Protein AF-S7WIR7-F1 (afdb_monomer_lite)

Secondary structure (DSSP, 8-state):
--HHHHHHHHHH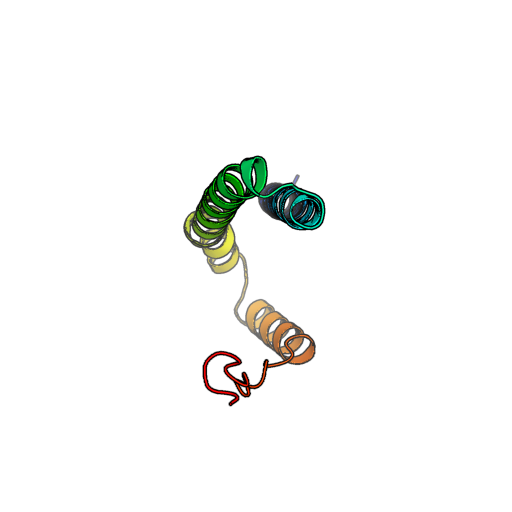HHHHHHHHHHHHHTT--HHHHHHHHHHHHHHHHHHHHHIIIIIHHHHHHH--HHHHHHHHHHHHHH--PPPS----TTT--

Structure (mmCIF, N/CA/C/O backbone):
data_AF-S7WIR7-F1
#
_entry.id   AF-S7WIR7-F1
#
loop_
_atom_site.group_PDB
_atom_site.id
_atom_site.type_symbol
_atom_site.label_atom_id
_atom_site.label_alt_id
_atom_site.label_comp_id
_atom_site.label_asym_id
_atom_site.label_entity_id
_atom_site.label_seq_id
_atom_site.pdbx_PDB_ins_code
_atom_site.Cartn_x
_atom_site.Cartn_y
_atom_site.Cartn_z
_atom_site.occupancy
_atom_site.B_iso_or_equiv
_atom_site.auth_seq_id
_atom_site.auth_comp_id
_atom_site.auth_asym_id
_atom_site.auth_atom_id
_atom_site.pdbx_PDB_model_num
ATOM 1 N N . MET A 1 1 ? -11.884 19.311 7.541 1.00 46.66 1 MET A N 1
ATOM 2 C CA . MET A 1 1 ? -11.732 18.016 6.840 1.00 46.66 1 MET A CA 1
ATOM 3 C C . MET A 1 1 ? -11.341 16.987 7.887 1.00 46.66 1 MET A C 1
ATOM 5 O O . MET A 1 1 ? -10.442 17.284 8.665 1.00 46.66 1 MET A O 1
ATOM 9 N N . ALA A 1 2 ? -12.059 15.867 8.004 1.00 51.97 2 ALA A N 1
ATOM 10 C CA . ALA A 1 2 ? -11.749 14.853 9.016 1.00 51.97 2 ALA A CA 1
ATOM 11 C C . ALA A 1 2 ? -10.374 14.225 8.731 1.00 51.97 2 ALA A C 1
ATOM 13 O O . ALA A 1 2 ? -10.040 13.980 7.575 1.00 51.97 2 ALA A O 1
ATOM 14 N N . LYS A 1 3 ? -9.575 13.979 9.775 1.00 58.78 3 LYS A N 1
ATOM 15 C CA . LYS A 1 3 ? -8.194 13.464 9.690 1.00 58.78 3 LYS A CA 1
ATOM 16 C C . LYS A 1 3 ? -8.090 12.137 8.909 1.00 58.78 3 LYS A C 1
ATOM 18 O O . LYS A 1 3 ? -7.118 11.944 8.183 1.00 58.78 3 LYS A O 1
ATOM 23 N N . ASN A 1 4 ? -9.147 11.320 8.966 1.00 65.00 4 ASN A N 1
ATOM 24 C CA . ASN A 1 4 ? -9.397 10.135 8.134 1.00 65.00 4 ASN A CA 1
ATOM 25 C C . ASN A 1 4 ? -9.161 10.365 6.625 1.00 65.00 4 ASN A C 1
ATOM 27 O O . ASN A 1 4 ? -8.582 9.522 5.945 1.00 65.00 4 ASN A O 1
ATOM 31 N N . ASP A 1 5 ? -9.573 11.518 6.093 1.00 82.56 5 ASP A N 1
ATOM 32 C CA . ASP A 1 5 ? -9.525 11.799 4.652 1.00 82.56 5 ASP A CA 1
ATOM 33 C C . ASP A 1 5 ? -8.089 12.026 4.144 1.00 82.56 5 ASP A C 1
ATOM 35 O O . ASP A 1 5 ? -7.770 11.713 3.000 1.00 82.56 5 ASP A O 1
ATOM 39 N N . LEU A 1 6 ? -7.188 12.524 4.998 1.00 91.38 6 LEU A N 1
ATOM 40 C CA . LEU A 1 6 ? -5.799 12.786 4.608 1.00 91.38 6 LEU A CA 1
ATOM 41 C C . LEU A 1 6 ? -4.985 11.496 4.486 1.00 91.38 6 LEU A C 1
ATOM 43 O O . LEU A 1 6 ? -4.336 11.288 3.464 1.00 91.38 6 LEU A O 1
ATOM 47 N N . LEU A 1 7 ? -5.058 10.614 5.489 1.00 93.38 7 LEU A N 1
ATOM 48 C CA . LEU A 1 7 ? -4.337 9.334 5.470 1.00 93.38 7 LEU A CA 1
ATOM 49 C C . LEU A 1 7 ? -4.855 8.412 4.362 1.00 93.38 7 LEU A C 1
ATOM 51 O O . LEU A 1 7 ? -4.070 7.731 3.705 1.00 93.38 7 LEU A O 1
ATOM 55 N N . ARG A 1 8 ? -6.167 8.452 4.098 1.00 92.12 8 ARG A N 1
ATOM 56 C CA . ARG A 1 8 ? -6.775 7.759 2.962 1.00 92.12 8 ARG A CA 1
ATOM 57 C C . ARG A 1 8 ? -6.225 8.260 1.624 1.00 92.12 8 ARG A C 1
ATOM 59 O O . ARG A 1 8 ? -5.800 7.460 0.797 1.00 92.12 8 ARG A O 1
ATOM 66 N N . LYS A 1 9 ? -6.211 9.576 1.402 1.00 94.81 9 LYS A N 1
ATOM 67 C CA . LYS A 1 9 ? -5.671 10.154 0.159 1.00 94.81 9 LYS A CA 1
ATOM 68 C C . LYS A 1 9 ? -4.189 9.839 -0.023 1.00 94.81 9 LYS A C 1
ATOM 70 O O . LYS A 1 9 ? -3.752 9.608 -1.147 1.00 94.81 9 LYS A O 1
ATOM 75 N N . GLU A 1 10 ? -3.426 9.814 1.068 1.00 95.56 10 GLU A N 1
ATOM 76 C CA . GLU A 1 10 ? -2.010 9.454 1.042 1.00 95.56 10 GLU A CA 1
ATOM 77 C C . GLU A 1 10 ? -1.810 7.994 0.612 1.00 95.56 10 GLU A C 1
ATOM 79 O O . GLU A 1 10 ? -1.060 7.749 -0.334 1.00 95.56 10 GLU A O 1
ATOM 84 N N . VAL A 1 11 ? -2.525 7.037 1.221 1.00 95.50 11 VAL A N 1
ATOM 85 C CA . VAL A 1 11 ? -2.390 5.615 0.856 1.00 95.50 11 VAL A CA 1
ATOM 86 C C . VAL A 1 11 ? -2.876 5.336 -0.571 1.00 95.50 11 VAL A C 1
ATOM 88 O O . VAL A 1 11 ? -2.198 4.647 -1.331 1.00 95.50 11 VAL A O 1
ATOM 91 N N . GLU A 1 12 ? -3.987 5.948 -0.993 1.00 96.19 12 GLU A N 1
ATOM 92 C CA . GLU A 1 12 ? -4.492 5.836 -2.368 1.00 96.19 12 GLU A CA 1
ATOM 93 C C . GLU A 1 12 ? -3.490 6.415 -3.387 1.00 96.19 12 GLU A C 1
ATOM 95 O O . GLU A 1 12 ? -3.309 5.866 -4.479 1.00 96.19 12 GLU A O 1
ATOM 100 N N . GLY A 1 13 ? -2.796 7.500 -3.023 1.00 97.12 13 GLY A N 1
ATOM 101 C CA . GLY A 1 13 ? -1.706 8.077 -3.809 1.00 97.12 13 GLY A CA 1
ATOM 102 C C . GLY A 1 13 ? -0.505 7.138 -3.931 1.00 97.12 13 GLY A C 1
ATOM 103 O O . GLY A 1 13 ? -0.025 6.903 -5.041 1.00 97.12 13 GLY A O 1
ATOM 104 N N . GLN A 1 14 ? -0.063 6.544 -2.819 1.00 97.62 14 GLN A N 1
ATOM 105 C CA . GLN A 1 14 ? 1.022 5.556 -2.811 1.00 97.62 14 GLN A CA 1
ATOM 106 C C . GLN A 1 14 ? 0.681 4.343 -3.692 1.00 97.62 14 GLN A C 1
ATOM 108 O O . GLN A 1 14 ? 1.480 3.955 -4.546 1.00 97.62 14 GLN A O 1
ATOM 113 N N . HIS A 1 15 ? -0.537 3.798 -3.576 1.00 97.50 15 HIS A N 1
ATOM 114 C CA . HIS A 1 15 ? -1.009 2.698 -4.427 1.00 97.50 15 HIS A CA 1
ATOM 115 C C . HIS A 1 15 ? -0.991 3.062 -5.910 1.00 97.50 15 HIS A C 1
ATOM 117 O O . HIS A 1 15 ? -0.633 2.233 -6.749 1.00 97.50 15 HIS A O 1
ATOM 123 N 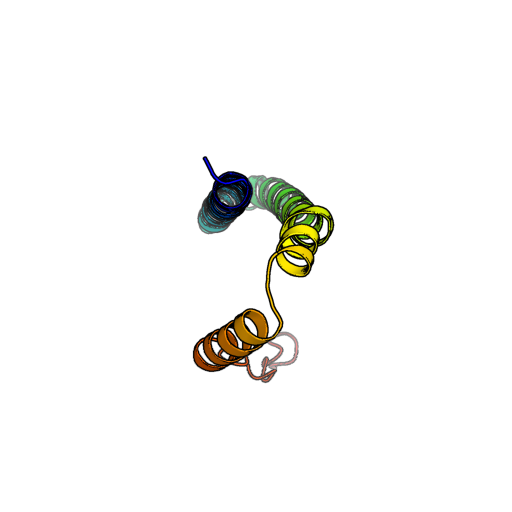N . LYS A 1 16 ? -1.385 4.291 -6.260 1.00 97.62 16 LYS A N 1
ATOM 124 C CA . LYS A 1 16 ? -1.378 4.755 -7.650 1.00 97.62 16 LYS A CA 1
ATOM 125 C C . LYS A 1 16 ? 0.036 4.779 -8.227 1.00 97.62 16 LYS A C 1
ATOM 127 O O . LYS A 1 16 ? 0.216 4.314 -9.353 1.00 97.62 16 LYS A O 1
ATOM 132 N N . GLU A 1 17 ? 1.017 5.272 -7.475 1.00 96.69 17 GLU A N 1
ATOM 133 C CA . GLU A 1 17 ? 2.408 5.310 -7.937 1.00 96.69 17 GLU A CA 1
ATOM 134 C C . GLU A 1 17 ? 3.013 3.905 -8.047 1.00 96.69 17 GLU A C 1
ATOM 136 O O . GLU A 1 17 ? 3.590 3.586 -9.087 1.00 96.69 17 GLU A O 1
ATOM 141 N N . ILE A 1 18 ? 2.777 3.022 -7.069 1.00 97.50 18 ILE A N 1
ATOM 142 C CA . ILE A 1 18 ? 3.210 1.614 -7.137 1.00 97.50 18 ILE A CA 1
ATOM 143 C C . ILE A 1 18 ? 2.623 0.929 -8.377 1.00 97.50 18 ILE A C 1
ATOM 145 O O . ILE A 1 18 ? 3.353 0.334 -9.167 1.00 97.50 18 ILE A O 1
ATOM 149 N N . ARG A 1 19 ? 1.309 1.059 -8.613 1.00 96.31 19 ARG A N 1
ATOM 150 C CA . ARG A 1 19 ? 0.645 0.468 -9.791 1.00 96.31 19 ARG A CA 1
ATOM 151 C C . ARG A 1 19 ? 1.182 1.029 -11.102 1.00 96.31 19 ARG A C 1
ATOM 153 O O . ARG A 1 19 ? 1.284 0.300 -12.084 1.00 96.31 19 ARG A O 1
ATOM 160 N N . LYS A 1 20 ? 1.476 2.329 -11.145 1.00 94.88 20 LYS A N 1
ATOM 161 C CA . LYS A 1 20 ? 2.038 2.988 -12.326 1.00 94.88 20 LYS A CA 1
ATOM 162 C C . LYS A 1 20 ? 3.438 2.468 -12.628 1.00 94.88 20 LYS A C 1
ATOM 164 O O . LYS A 1 20 ? 3.720 2.217 -13.794 1.00 94.88 20 LYS A O 1
ATOM 169 N N . LEU A 1 21 ? 4.286 2.312 -11.613 1.00 94.19 21 LEU A N 1
ATOM 170 C CA . LEU A 1 21 ? 5.627 1.766 -11.787 1.00 94.19 21 LEU A CA 1
ATOM 171 C C . LEU A 1 21 ? 5.574 0.293 -12.200 1.00 94.19 21 LEU A C 1
ATOM 173 O O . LEU A 1 21 ? 6.191 -0.072 -13.192 1.00 94.19 21 LEU A O 1
ATOM 177 N N . PHE A 1 22 ? 4.750 -0.513 -11.530 1.00 94.44 22 PHE A N 1
ATOM 178 C CA . PHE A 1 22 ? 4.564 -1.926 -11.860 1.00 94.44 22 PHE A CA 1
ATOM 179 C C . PHE A 1 22 ? 4.158 -2.133 -13.326 1.00 94.44 22 PHE A C 1
ATOM 181 O O . PHE A 1 22 ? 4.787 -2.903 -14.038 1.00 94.44 22 PHE A O 1
ATOM 188 N N . LYS A 1 23 ? 3.177 -1.368 -13.824 1.00 93.94 23 LYS A N 1
ATOM 189 C CA . LYS A 1 23 ? 2.737 -1.441 -15.230 1.00 93.94 23 LYS A CA 1
ATOM 190 C C . LYS A 1 23 ? 3.811 -1.060 -16.247 1.00 93.94 23 LYS A C 1
ATOM 192 O O . LYS A 1 23 ? 3.687 -1.418 -17.412 1.00 93.94 23 LYS A O 1
ATOM 197 N N . LYS A 1 24 ? 4.817 -0.276 -15.854 1.00 91.50 24 LYS A N 1
ATOM 198 C CA . LYS A 1 24 ? 5.921 0.066 -16.756 1.00 91.50 24 LYS A CA 1
ATOM 199 C C . LYS A 1 24 ? 6.884 -1.101 -16.927 1.00 91.50 24 LYS A C 1
ATOM 201 O O . LYS A 1 24 ? 7.510 -1.170 -17.974 1.00 91.50 24 LYS A O 1
ATOM 206 N N . LEU A 1 25 ? 6.986 -2.000 -15.945 1.00 91.38 25 LEU A N 1
ATOM 207 C CA . LEU A 1 25 ? 7.950 -3.102 -15.976 1.00 91.38 25 LEU A CA 1
ATOM 208 C C . LEU A 1 25 ? 7.769 -4.006 -17.201 1.00 91.38 25 LEU A C 1
ATOM 210 O O . LEU A 1 25 ? 8.762 -4.438 -17.774 1.00 91.38 25 LEU A O 1
ATOM 214 N N . ASP A 1 26 ? 6.527 -4.199 -17.655 1.00 87.44 26 ASP A N 1
ATOM 215 C CA . ASP A 1 26 ? 6.186 -5.068 -18.791 1.00 87.44 26 ASP A CA 1
ATOM 216 C C . ASP A 1 26 ? 6.794 -4.626 -20.135 1.00 87.44 26 ASP A C 1
ATOM 218 O O . ASP A 1 26 ? 6.850 -5.416 -21.077 1.00 87.44 26 ASP A O 1
ATOM 222 N N . VAL A 1 27 ? 7.217 -3.363 -20.259 1.00 90.44 27 VAL A N 1
ATOM 223 C CA . VAL A 1 27 ? 7.705 -2.782 -21.525 1.00 90.44 27 VAL A CA 1
ATOM 224 C C . VAL A 1 27 ? 9.164 -2.328 -21.468 1.00 90.44 27 VAL A C 1
ATOM 226 O O . VAL A 1 27 ? 9.665 -1.767 -22.444 1.00 90.44 27 VAL A O 1
ATOM 229 N N . LEU A 1 28 ? 9.842 -2.539 -20.338 1.00 88.94 28 LEU A N 1
ATOM 230 C CA . LEU A 1 28 ? 11.236 -2.139 -20.165 1.00 88.94 28 LEU A CA 1
ATOM 231 C C . LEU A 1 28 ? 12.191 -3.158 -20.774 1.00 88.94 28 LEU A C 1
ATOM 233 O O . LEU A 1 28 ? 11.949 -4.365 -20.769 1.00 88.94 28 LEU A O 1
ATOM 237 N N . LYS A 1 29 ? 13.321 -2.650 -21.262 1.00 90.06 29 LYS A N 1
ATOM 238 C CA . LYS A 1 29 ? 14.466 -3.483 -21.622 1.00 90.06 29 LYS A CA 1
ATOM 239 C C . LYS A 1 29 ? 15.226 -3.902 -20.363 1.00 90.06 29 LYS A C 1
ATOM 241 O O . LYS A 1 29 ? 15.119 -3.268 -19.315 1.00 90.06 29 LYS A O 1
ATOM 246 N N . GLU A 1 30 ? 15.995 -4.979 -20.472 1.00 85.38 30 GLU A N 1
ATOM 247 C CA . GLU A 1 30 ? 16.694 -5.608 -19.344 1.00 85.38 30 GLU A CA 1
ATOM 248 C C . GLU A 1 30 ? 17.662 -4.654 -18.616 1.00 85.38 30 GLU A C 1
ATOM 250 O O . GLU A 1 30 ? 17.759 -4.682 -17.389 1.00 85.38 30 GLU A O 1
ATOM 255 N N . ASP A 1 31 ? 18.307 -3.751 -19.357 1.00 86.31 31 ASP A N 1
ATOM 256 C CA . ASP A 1 31 ? 19.218 -2.723 -18.846 1.00 86.31 31 ASP A CA 1
ATOM 257 C C . ASP A 1 31 ? 18.523 -1.667 -17.967 1.00 86.31 31 ASP A C 1
ATOM 259 O O . ASP A 1 31 ? 19.121 -1.161 -17.017 1.00 86.31 31 ASP A O 1
ATOM 263 N N . GLU A 1 32 ? 17.248 -1.374 -18.224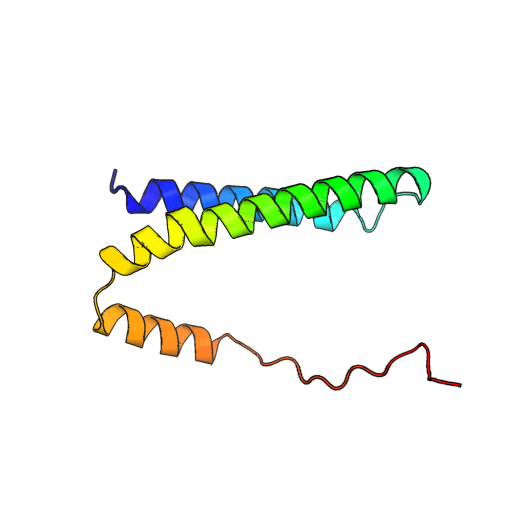 1.00 88.25 32 GLU A N 1
ATOM 264 C CA . GLU A 1 32 ? 16.439 -0.427 -17.444 1.00 88.25 32 GLU A CA 1
ATOM 265 C C . GLU A 1 32 ? 15.613 -1.127 -16.349 1.00 88.25 32 GLU A C 1
ATOM 267 O O . GLU A 1 32 ? 15.264 -0.523 -15.327 1.00 88.25 32 GLU A O 1
ATOM 272 N N . LEU A 1 33 ? 15.325 -2.418 -16.536 1.00 91.88 33 LEU A N 1
ATOM 273 C CA . LEU A 1 33 ? 14.468 -3.214 -15.663 1.00 91.88 33 LEU A CA 1
ATOM 274 C C . LEU A 1 33 ? 15.029 -3.320 -14.242 1.00 91.88 33 LEU A C 1
ATOM 276 O O . LEU A 1 33 ? 14.294 -3.111 -13.278 1.00 91.88 33 LEU A O 1
ATOM 280 N N . SER A 1 34 ? 16.329 -3.592 -14.088 1.00 91.12 34 SER A N 1
ATOM 281 C CA . SER A 1 34 ? 16.938 -3.764 -12.758 1.00 91.12 34 SER A CA 1
ATOM 282 C C . SER A 1 34 ? 16.826 -2.504 -11.892 1.00 91.12 34 SER A C 1
ATOM 284 O O . SER A 1 34 ? 16.569 -2.590 -10.687 1.00 91.12 34 SER A O 1
ATOM 286 N N . ALA A 1 35 ? 17.010 -1.324 -12.490 1.00 91.56 35 ALA A N 1
ATOM 287 C CA . ALA A 1 35 ? 16.892 -0.054 -11.781 1.00 91.56 35 ALA A CA 1
ATOM 288 C C . ALA A 1 35 ? 15.438 0.217 -11.363 1.00 91.56 35 ALA A C 1
ATOM 290 O O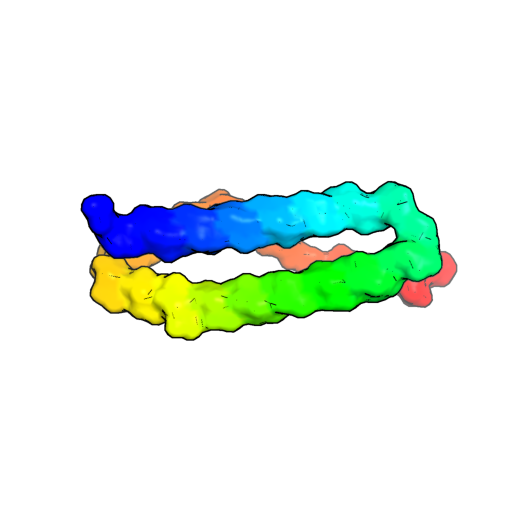 . ALA A 1 35 ? 15.182 0.601 -10.223 1.00 91.56 35 ALA A O 1
ATOM 291 N N . GLN A 1 36 ? 14.479 -0.045 -12.254 1.00 93.69 36 GLN A N 1
ATOM 292 C CA . GLN A 1 36 ? 13.054 0.161 -11.984 1.00 93.69 36 GLN A CA 1
ATOM 293 C C . GLN A 1 36 ? 12.493 -0.847 -10.968 1.00 93.69 36 GLN A C 1
ATOM 295 O O . GLN A 1 36 ? 11.658 -0.480 -10.142 1.00 93.69 36 GLN A O 1
ATOM 300 N N . LEU A 1 37 ? 12.995 -2.086 -10.949 1.00 95.19 37 LEU A N 1
ATOM 301 C CA . LEU A 1 37 ? 12.688 -3.057 -9.893 1.00 95.19 37 LEU A CA 1
ATOM 302 C C . LEU A 1 37 ? 13.200 -2.588 -8.528 1.00 95.19 37 LEU A C 1
ATOM 304 O O . LEU A 1 37 ? 12.487 -2.698 -7.534 1.00 95.19 37 LEU A O 1
ATOM 308 N N . THR A 1 38 ? 14.404 -2.015 -8.482 1.00 95.00 38 THR A N 1
ATOM 309 C CA . THR A 1 38 ? 14.967 -1.460 -7.242 1.00 95.00 38 THR A CA 1
ATOM 310 C C . THR A 1 38 ? 14.109 -0.303 -6.729 1.00 95.00 38 THR A C 1
ATOM 312 O O . THR A 1 38 ? 13.778 -0.255 -5.545 1.00 95.00 38 THR A O 1
ATOM 315 N N . GLU A 1 39 ? 13.688 0.599 -7.619 1.00 95.31 39 GLU A N 1
ATOM 316 C CA . GLU A 1 39 ? 12.770 1.692 -7.284 1.00 95.31 39 GLU A CA 1
ATOM 317 C C . GLU A 1 39 ? 11.422 1.167 -6.765 1.00 95.31 39 GLU A C 1
ATOM 319 O O . GLU A 1 39 ? 10.910 1.663 -5.759 1.00 95.31 39 GLU A O 1
ATOM 324 N N . LEU A 1 40 ? 10.878 0.116 -7.388 1.00 96.88 40 LEU A N 1
ATOM 325 C CA . LEU A 1 40 ? 9.637 -0.513 -6.941 1.00 96.88 40 LEU A CA 1
ATOM 326 C C . LEU A 1 40 ? 9.777 -1.100 -5.536 1.00 96.88 40 LEU A C 1
ATOM 328 O O . LEU A 1 40 ? 8.900 -0.868 -4.705 1.00 96.88 40 LEU A O 1
ATOM 332 N N . CYS A 1 41 ? 10.878 -1.796 -5.245 1.00 96.94 41 CYS A N 1
ATOM 333 C CA . CYS A 1 41 ? 11.150 -2.326 -3.909 1.00 96.94 41 CYS A CA 1
ATOM 334 C C . CYS A 1 41 ? 11.171 -1.212 -2.857 1.00 96.94 41 CYS A C 1
ATOM 336 O O . CYS A 1 41 ? 10.507 -1.333 -1.829 1.00 96.94 41 CYS A O 1
ATOM 338 N N . VAL A 1 42 ? 11.864 -0.103 -3.135 1.00 97.19 42 VAL A N 1
ATOM 339 C CA . VAL A 1 42 ? 11.934 1.045 -2.216 1.00 97.19 42 VAL A CA 1
ATOM 340 C C . VAL A 1 42 ? 10.548 1.649 -1.973 1.00 97.19 42 VAL A C 1
ATOM 342 O O . VAL A 1 42 ? 10.199 1.946 -0.829 1.00 97.19 42 VAL A O 1
ATOM 345 N N . LEU A 1 43 ? 9.735 1.809 -3.023 1.00 97.38 43 LEU A N 1
ATOM 346 C CA . LEU A 1 43 ? 8.377 2.345 -2.894 1.00 97.38 43 LEU A CA 1
ATOM 347 C C . LEU A 1 43 ? 7.458 1.417 -2.097 1.00 97.38 43 LEU A C 1
ATOM 349 O O . LEU A 1 43 ? 6.719 1.893 -1.235 1.00 97.38 43 LEU A O 1
ATOM 353 N N . VAL A 1 44 ? 7.508 0.109 -2.356 1.00 97.94 44 VAL A N 1
ATOM 354 C CA . VAL A 1 44 ? 6.704 -0.885 -1.632 1.00 97.94 44 VAL A CA 1
ATOM 355 C C . VAL A 1 44 ? 7.121 -0.949 -0.162 1.00 97.94 44 VAL A C 1
ATOM 357 O O . VAL A 1 44 ? 6.261 -0.931 0.714 1.00 97.94 44 VAL A O 1
ATOM 360 N N . GLU A 1 45 ? 8.419 -0.936 0.139 1.00 98.19 45 GLU A N 1
ATOM 361 C CA . GLU A 1 45 ? 8.913 -0.928 1.520 1.00 98.19 45 GLU A CA 1
ATOM 362 C C . GLU A 1 45 ? 8.486 0.343 2.273 1.00 98.19 45 GLU A C 1
ATOM 364 O O . GLU A 1 45 ? 8.057 0.285 3.429 1.00 98.19 45 GLU A O 1
ATOM 369 N N . ALA A 1 46 ? 8.570 1.507 1.621 1.00 97.62 46 ALA A N 1
ATOM 370 C CA . ALA A 1 46 ? 8.106 2.766 2.195 1.00 97.62 46 ALA A CA 1
ATOM 371 C 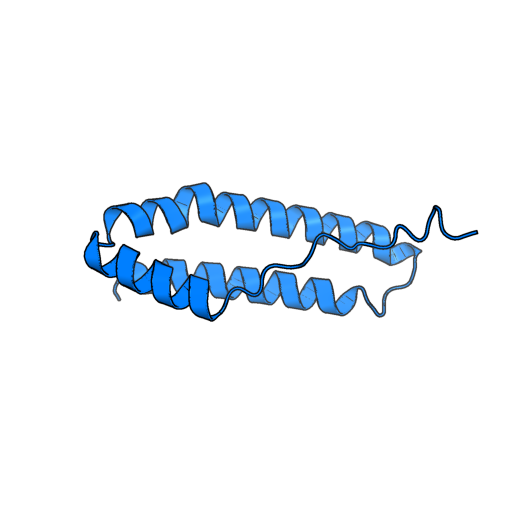C . ALA A 1 46 ? 6.589 2.759 2.446 1.00 97.62 46 ALA A C 1
ATOM 373 O O . ALA A 1 46 ? 6.140 3.244 3.487 1.00 97.62 46 ALA A O 1
ATOM 374 N N . HIS A 1 47 ? 5.819 2.181 1.523 1.00 98.06 47 HIS A N 1
ATOM 375 C CA . HIS A 1 47 ? 4.375 2.024 1.637 1.00 98.06 47 HIS A CA 1
ATOM 376 C C . HIS A 1 47 ? 3.980 1.112 2.808 1.00 98.06 47 HIS A C 1
ATOM 378 O O . HIS A 1 47 ? 3.208 1.543 3.662 1.00 98.06 47 HIS A O 1
ATOM 384 N N . ILE A 1 48 ? 4.591 -0.072 2.937 1.00 97.62 48 ILE A N 1
ATOM 385 C CA . ILE A 1 48 ? 4.354 -0.988 4.069 1.00 97.62 48 ILE A CA 1
ATOM 386 C C . ILE A 1 48 ? 4.649 -0.282 5.400 1.00 97.62 48 ILE A C 1
ATOM 388 O O . ILE A 1 48 ? 3.831 -0.289 6.318 1.00 97.62 48 ILE A O 1
ATOM 392 N N . ARG A 1 49 ? 5.784 0.425 5.498 1.00 98.12 49 ARG A N 1
ATOM 393 C CA . ARG A 1 49 ? 6.132 1.186 6.711 1.00 98.12 49 ARG A CA 1
ATOM 394 C C . ARG A 1 49 ? 5.124 2.284 7.032 1.00 98.12 49 ARG A C 1
ATOM 396 O O . ARG A 1 49 ? 4.893 2.563 8.209 1.00 98.12 49 ARG A O 1
ATOM 403 N N . PHE A 1 50 ? 4.578 2.953 6.019 1.00 97.56 50 PHE A N 1
ATOM 404 C CA . PHE A 1 50 ? 3.530 3.951 6.210 1.00 97.56 50 PHE A CA 1
ATOM 405 C C . PHE A 1 50 ? 2.255 3.306 6.762 1.00 97.56 50 PHE A C 1
ATOM 407 O O . PHE A 1 50 ? 1.688 3.818 7.732 1.00 97.56 50 PHE A O 1
ATOM 414 N N . GLU A 1 51 ? 1.840 2.178 6.189 1.00 96.88 51 GLU A N 1
ATOM 415 C CA . GLU A 1 51 ? 0.661 1.448 6.638 1.00 96.88 51 GLU A CA 1
ATOM 416 C C . GLU A 1 51 ? 0.808 1.008 8.100 1.00 96.88 51 GLU A C 1
ATOM 418 O O . GLU A 1 51 ? 0.020 1.421 8.950 1.00 96.88 51 GLU A O 1
ATOM 423 N N . GLU A 1 52 ? 1.882 0.292 8.428 1.00 96.94 52 GLU A N 1
ATOM 424 C CA . GLU A 1 52 ? 2.112 -0.269 9.764 1.00 96.94 52 GLU A CA 1
ATOM 425 C C . GLU A 1 52 ? 2.279 0.792 10.856 1.00 96.94 52 GLU A C 1
ATOM 427 O O . GLU A 1 52 ? 1.766 0.641 11.968 1.00 96.94 52 GLU A O 1
ATOM 432 N N . ARG A 1 53 ? 3.021 1.869 10.565 1.00 96.75 53 ARG A N 1
ATOM 433 C CA . ARG A 1 53 ? 3.425 2.855 11.583 1.00 96.75 53 ARG A CA 1
ATOM 434 C C . ARG A 1 53 ? 2.479 4.039 11.696 1.00 96.75 53 ARG A C 1
ATOM 436 O O . ARG A 1 53 ? 2.567 4.773 12.679 1.00 96.75 53 ARG A O 1
ATOM 443 N N . LYS A 1 54 ? 1.631 4.280 10.693 1.00 95.38 54 LYS A N 1
ATOM 444 C CA . LYS A 1 54 ? 0.724 5.436 10.679 1.00 95.38 54 LYS A CA 1
ATOM 445 C C . LYS A 1 54 ? -0.718 5.032 10.433 1.00 95.38 54 LYS A C 1
ATOM 447 O O . LYS A 1 54 ? -1.556 5.314 11.284 1.00 95.38 54 LYS A O 1
ATOM 452 N N . LEU A 1 55 ? -1.013 4.408 9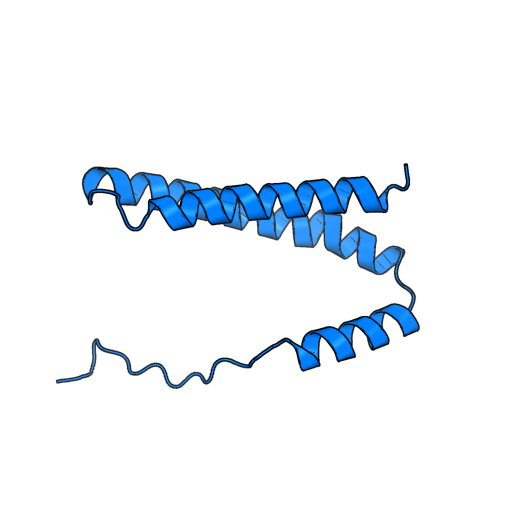.292 1.00 94.50 55 LEU A N 1
ATOM 453 C CA . LEU A 1 55 ? -2.398 4.156 8.891 1.00 94.50 55 LEU A CA 1
ATOM 454 C C . LEU A 1 55 ? -3.080 3.168 9.837 1.00 94.50 55 LEU A C 1
ATOM 456 O O . LEU A 1 55 ? -4.116 3.496 10.402 1.00 94.50 55 LEU A O 1
ATOM 460 N N . PHE A 1 56 ? -2.488 1.996 10.058 1.00 93.19 56 PHE A N 1
ATOM 461 C CA . PHE A 1 56 ? -3.067 0.958 10.908 1.00 93.19 56 PHE A CA 1
ATOM 462 C C . PHE A 1 56 ? -3.123 1.385 12.371 1.00 93.19 56 PHE A C 1
ATOM 464 O O . PHE A 1 56 ? -4.134 1.152 13.022 1.00 93.19 56 PHE A O 1
ATOM 471 N N . GLN A 1 57 ? -2.106 2.105 12.859 1.00 93.19 57 GLN A N 1
ATOM 472 C CA . GLN A 1 57 ? -2.139 2.701 14.201 1.00 93.19 57 GLN A CA 1
ATOM 473 C C . GLN A 1 57 ? -3.330 3.645 14.369 1.00 93.19 57 GLN A C 1
ATOM 475 O O . GLN A 1 57 ? -4.022 3.612 15.381 1.00 93.19 57 GLN A O 1
ATOM 480 N N . TYR A 1 58 ? -3.583 4.485 13.366 1.00 91.88 58 TYR A N 1
ATOM 481 C CA . TYR A 1 58 ? -4.715 5.397 13.388 1.00 91.88 58 TYR A CA 1
ATOM 482 C C . TYR A 1 58 ? -6.052 4.648 13.307 1.00 91.88 58 TYR A C 1
ATOM 484 O O . TYR A 1 58 ? -6.929 4.893 14.129 1.00 91.88 58 TYR A O 1
ATOM 492 N N . LEU A 1 59 ? -6.191 3.690 12.385 1.00 89.88 59 LEU A N 1
ATOM 493 C CA . LEU A 1 59 ? -7.407 2.882 12.254 1.00 89.88 59 LEU A CA 1
ATOM 494 C C . LEU A 1 59 ? -7.719 2.097 13.535 1.00 89.88 59 LEU A C 1
ATOM 496 O O . LEU A 1 59 ? -8.872 2.044 13.939 1.00 89.88 59 LEU A O 1
ATOM 500 N N . GLN A 1 60 ? -6.710 1.553 14.215 1.00 89.00 60 GLN A N 1
ATOM 501 C CA . GLN A 1 60 ? -6.894 0.810 15.464 1.00 89.00 60 GLN A CA 1
ATOM 502 C C . GLN A 1 60 ? -7.415 1.684 16.619 1.00 89.00 60 GLN A C 1
ATOM 504 O O . GLN A 1 60 ? -8.091 1.176 17.509 1.00 89.00 60 GLN A O 1
ATOM 509 N N . VAL A 1 61 ? -7.093 2.980 16.628 1.00 90.25 61 VAL A N 1
ATOM 510 C CA . VAL A 1 61 ? -7.577 3.922 17.652 1.00 90.25 61 VAL A CA 1
ATOM 511 C C . VAL A 1 61 ? -8.990 4.414 17.343 1.00 90.25 61 VAL A C 1
ATOM 513 O O . VAL A 1 61 ? -9.766 4.666 18.262 1.00 90.25 61 VAL A O 1
ATOM 516 N N . GLU A 1 62 ? -9.317 4.582 16.065 1.00 89.19 62 GLU A N 1
ATOM 517 C CA . GLU A 1 62 ? -10.561 5.233 15.647 1.00 89.19 62 GLU A CA 1
ATOM 518 C C . GLU A 1 62 ? -11.705 4.247 15.407 1.00 89.19 62 GLU A C 1
ATOM 520 O O . GLU A 1 62 ? -12.860 4.629 15.580 1.00 89.19 62 GLU A O 1
ATOM 525 N N . LEU A 1 63 ? -11.405 3.005 15.009 1.00 88.62 63 LEU A N 1
ATOM 526 C CA . LEU A 1 63 ? -12.416 1.985 14.735 1.00 88.62 63 LEU A CA 1
ATOM 527 C C . LEU A 1 63 ? -12.864 1.286 16.020 1.00 88.62 63 LEU A C 1
ATOM 529 O O . LEU A 1 63 ? -12.058 0.807 16.818 1.00 88.62 63 LEU A O 1
ATOM 533 N N . GLN A 1 64 ? -14.176 1.175 16.191 1.00 90.50 64 GLN A N 1
ATOM 534 C CA . GLN A 1 64 ? -14.798 0.395 17.254 1.00 90.50 64 GLN A CA 1
ATOM 535 C C . GLN A 1 64 ? -14.816 -1.098 16.903 1.00 90.50 64 GLN A C 1
ATOM 537 O O . GLN A 1 64 ? -14.794 -1.475 15.733 1.00 90.50 64 GLN A O 1
ATOM 542 N N . SER A 1 65 ? -14.950 -1.969 17.911 1.00 89.19 65 SER A N 1
ATOM 543 C CA . SER A 1 65 ? -14.976 -3.429 17.710 1.00 89.19 65 SER A CA 1
ATOM 544 C C . SER A 1 65 ? -16.004 -3.876 16.669 1.00 89.19 65 SER A C 1
ATOM 546 O O . SER A 1 65 ? -15.690 -4.690 15.810 1.00 89.19 65 SER A O 1
ATOM 548 N N . LYS A 1 66 ? -17.201 -3.278 16.681 1.00 91.25 66 LYS A N 1
ATOM 549 C CA . LYS A 1 66 ? -18.246 -3.583 15.698 1.00 91.25 66 LYS A CA 1
ATOM 550 C C . LYS A 1 66 ? -17.837 -3.209 14.266 1.00 91.25 66 LYS A C 1
ATOM 552 O O . LYS A 1 66 ? -18.141 -3.933 13.327 1.00 91.25 66 LYS A O 1
ATOM 557 N N . GLU A 1 67 ? -17.145 -2.087 14.087 1.00 90.62 67 GLU A N 1
ATOM 558 C CA . GLU A 1 67 ? -16.673 -1.653 12.766 1.00 90.62 67 GLU A CA 1
ATOM 559 C C . GLU A 1 67 ? -15.553 -2.566 12.247 1.00 90.62 67 GLU A C 1
ATOM 561 O O . GLU A 1 67 ? -15.461 -2.801 11.042 1.00 90.62 67 GLU A O 1
ATOM 566 N N . LEU A 1 68 ? -14.730 -3.114 13.149 1.00 88.81 68 LEU A N 1
ATOM 567 C CA . LEU A 1 68 ? -13.717 -4.117 12.818 1.00 88.81 68 LEU A CA 1
ATOM 568 C C . LEU A 1 68 ? -14.347 -5.453 12.400 1.00 88.81 68 LEU A C 1
ATOM 570 O O . LEU A 1 68 ? -13.915 -6.015 11.399 1.00 88.81 68 LEU A O 1
ATOM 574 N N . GLU A 1 69 ? -15.386 -5.919 13.098 1.00 91.94 69 GLU A N 1
ATOM 575 C CA . GLU A 1 69 ? -16.149 -7.123 12.722 1.00 91.94 69 GLU A CA 1
ATOM 576 C C . GLU A 1 69 ? -16.782 -6.965 11.328 1.00 91.94 69 GLU A C 1
ATOM 578 O O . GLU A 1 69 ? -16.611 -7.810 10.451 1.00 91.94 69 GLU A O 1
ATOM 583 N N . GLU A 1 70 ? -17.428 -5.823 11.062 1.00 92.38 70 GLU A N 1
ATOM 584 C CA . GLU A 1 70 ? -17.984 -5.524 9.735 1.00 92.38 70 GLU A CA 1
ATOM 585 C C . GLU A 1 70 ? -16.901 -5.445 8.644 1.00 92.38 70 GLU A C 1
ATOM 587 O O . GLU A 1 70 ? -17.160 -5.733 7.470 1.00 92.38 70 GLU A O 1
ATOM 592 N N . MET A 1 71 ? -15.692 -5.000 8.996 1.00 88.75 71 MET A N 1
ATOM 593 C CA . MET A 1 71 ? -14.557 -4.970 8.078 1.00 88.75 71 MET A CA 1
ATOM 594 C C . MET A 1 71 ? -14.041 -6.382 7.791 1.00 88.75 71 MET A C 1
ATOM 596 O O . MET A 1 71 ? -13.779 -6.688 6.628 1.00 88.75 71 MET A O 1
ATOM 600 N N . GLU A 1 72 ? -13.932 -7.239 8.806 1.00 90.44 72 GLU A N 1
ATOM 601 C CA . GLU A 1 72 ? -13.528 -8.640 8.664 1.00 90.44 72 GLU A CA 1
ATOM 602 C C . GLU A 1 72 ? -14.448 -9.382 7.690 1.00 90.44 72 GLU A C 1
ATOM 604 O O . GLU A 1 72 ? -13.961 -9.972 6.726 1.00 90.44 72 GLU A O 1
ATOM 609 N N . GLU A 1 73 ? -15.769 -9.275 7.866 1.00 92.19 73 GLU A N 1
ATOM 610 C CA . GLU A 1 73 ? -16.751 -9.915 6.980 1.00 92.19 73 GLU A CA 1
ATOM 611 C C . GLU A 1 73 ? -16.579 -9.476 5.518 1.00 92.19 73 GLU A C 1
ATOM 613 O O . GLU A 1 73 ? -16.587 -10.295 4.593 1.00 92.19 73 GLU A O 1
ATOM 618 N N . LYS A 1 74 ? -16.373 -8.172 5.291 1.00 91.81 74 LYS A N 1
ATOM 619 C CA . LYS A 1 74 ? -16.158 -7.616 3.945 1.00 91.81 74 LYS A CA 1
ATOM 620 C C . LYS A 1 74 ? -14.845 -8.097 3.338 1.00 91.81 74 LYS A C 1
ATOM 622 O O . LYS A 1 74 ? -14.808 -8.415 2.150 1.00 91.81 74 LYS A O 1
ATOM 627 N N . VAL A 1 75 ? -13.773 -8.149 4.128 1.00 89.44 75 VAL A N 1
ATOM 628 C CA . VAL A 1 75 ? -12.469 -8.640 3.670 1.00 89.44 75 VAL A CA 1
ATOM 629 C C . VAL A 1 75 ? -12.558 -10.123 3.336 1.00 89.44 75 VAL A C 1
ATOM 631 O O . VAL A 1 75 ? -12.138 -10.498 2.247 1.00 89.44 75 VAL A O 1
ATOM 634 N N . ALA A 1 76 ? -13.165 -10.947 4.192 1.00 89.38 76 ALA A N 1
ATOM 635 C CA . ALA A 1 76 ? -13.348 -12.377 3.952 1.00 89.38 76 ALA A CA 1
ATOM 636 C C . ALA A 1 76 ? -14.164 -12.661 2.679 1.00 89.38 76 ALA A C 1
ATOM 638 O O . ALA A 1 76 ? -13.851 -13.591 1.941 1.00 89.38 76 ALA A O 1
ATOM 639 N N . ALA A 1 77 ? -15.171 -11.834 2.374 1.00 91.25 77 ALA A N 1
ATOM 640 C CA . ALA A 1 77 ? -15.976 -11.975 1.161 1.00 91.25 77 ALA A CA 1
ATOM 641 C C . ALA A 1 77 ? -15.213 -11.636 -0.138 1.00 91.25 77 ALA A C 1
ATOM 643 O O . ALA A 1 77 ? -15.535 -12.163 -1.204 1.00 91.25 77 ALA A O 1
ATOM 644 N N . ILE A 1 78 ? -14.229 -10.733 -0.073 1.00 89.88 78 ILE A N 1
ATOM 645 C CA . ILE A 1 78 ? -13.454 -10.274 -1.239 1.00 89.88 78 ILE A CA 1
ATOM 646 C C . ILE A 1 78 ? -12.158 -11.075 -1.392 1.00 89.88 78 ILE A C 1
ATOM 648 O O . ILE A 1 78 ? -11.698 -11.309 -2.515 1.00 89.88 78 ILE A O 1
ATOM 652 N N . HIS A 1 79 ? -11.553 -11.467 -0.272 1.00 84.50 79 HIS A N 1
ATOM 653 C CA . HIS A 1 79 ? -10.299 -12.192 -0.240 1.00 84.50 79 HIS A CA 1
ATOM 654 C C . HIS A 1 79 ? -10.500 -13.572 -0.858 1.00 84.50 79 HIS A C 1
ATOM 656 O O . HIS A 1 79 ? -11.232 -14.412 -0.344 1.00 84.50 79 HIS A O 1
ATOM 662 N N . LYS A 1 80 ? -9.833 -13.802 -1.987 1.00 81.56 80 LYS A N 1
ATOM 663 C CA . LYS A 1 80 ? -9.721 -15.122 -2.596 1.00 81.56 80 LYS A CA 1
ATOM 664 C C . LYS A 1 80 ? -8.388 -15.700 -2.139 1.00 81.56 80 LYS A C 1
ATOM 666 O O . LYS A 1 80 ? -7.364 -15.188 -2.594 1.00 81.56 80 LYS A O 1
ATOM 671 N N . PRO A 1 81 ? -8.380 -16.710 -1.254 1.00 74.88 81 PRO A N 1
ATOM 672 C CA . PRO A 1 81 ? -7.147 -17.372 -0.870 1.00 74.88 81 PRO A CA 1
ATOM 673 C C . PRO A 1 81 ? -6.493 -17.928 -2.133 1.00 74.88 81 PRO A C 1
ATOM 675 O O . PRO A 1 81 ? -7.120 -18.686 -2.876 1.00 74.88 81 PRO A O 1
ATOM 678 N N . THR A 1 82 ? -5.258 -17.523 -2.408 1.00 71.25 82 THR A N 1
ATOM 679 C CA . THR A 1 82 ? -4.467 -18.174 -3.449 1.00 71.25 82 THR A CA 1
ATOM 680 C C . THR A 1 82 ? -4.088 -19.551 -2.921 1.00 71.25 82 THR A C 1
ATOM 682 O O . THR A 1 82 ? -3.511 -19.660 -1.842 1.00 71.25 82 THR A O 1
ATOM 685 N N . THR A 1 83 ? -4.429 -20.606 -3.652 1.00 70.38 83 THR A N 1
ATOM 686 C CA . THR A 1 83 ? -3.932 -21.950 -3.361 1.00 70.38 83 THR A CA 1
ATOM 687 C C . THR A 1 83 ? -2.425 -21.967 -3.603 1.00 70.38 83 THR A C 1
ATOM 689 O O . THR A 1 83 ? -1.974 -21.558 -4.671 1.00 70.38 83 THR A O 1
ATOM 692 N N . GLU A 1 84 ? -1.636 -22.454 -2.645 1.00 62.84 84 GLU A N 1
ATOM 693 C CA . GLU A 1 84 ? -0.173 -22.614 -2.769 1.00 62.84 84 GLU A CA 1
ATOM 694 C C . GLU A 1 84 ? 0.238 -23.712 -3.775 1.00 62.84 84 GLU A C 1
ATOM 696 O O . GLU A 1 84 ? 1.360 -24.213 -3.749 1.00 62.84 84 GLU A O 1
ATOM 701 N N . GLU A 1 85 ? -0.652 -24.089 -4.695 1.00 67.06 85 GLU A N 1
ATOM 702 C CA . GLU A 1 85 ? -0.368 -24.964 -5.831 1.00 67.06 85 GLU A CA 1
ATOM 703 C C . GLU A 1 85 ? 0.436 -24.185 -6.885 1.00 67.06 85 GLU A C 1
ATOM 705 O O . GLU A 1 85 ? -0.016 -23.914 -7.996 1.00 67.06 85 GLU A O 1
ATOM 710 N N . TRP A 1 86 ? 1.638 -23.751 -6.510 1.00 68.06 86 TRP A N 1
ATOM 711 C CA . TRP A 1 86 ? 2.617 -23.230 -7.446 1.00 68.06 86 TRP A CA 1
ATOM 712 C C . TRP A 1 86 ? 3.385 -24.412 -8.029 1.00 68.06 86 TRP A C 1
ATOM 714 O O . TRP A 1 86 ? 4.236 -25.006 -7.364 1.00 68.06 86 TRP A O 1
ATOM 724 N N . GLU A 1 87 ? 3.084 -24.765 -9.278 1.00 68.88 87 GLU A N 1
ATOM 725 C CA . GLU A 1 87 ? 3.933 -25.671 -10.045 1.00 68.88 87 GLU A CA 1
ATOM 726 C C . GLU A 1 87 ? 5.280 -24.990 -10.260 1.00 68.88 87 GLU A C 1
ATOM 728 O O . GLU A 1 87 ? 5.439 -24.110 -11.114 1.00 68.88 87 GLU A O 1
ATOM 733 N N . ASP A 1 88 ? 6.250 -25.373 -9.439 1.00 72.75 88 ASP A N 1
ATOM 734 C CA . ASP A 1 88 ? 7.598 -24.862 -9.550 1.00 72.75 88 ASP A CA 1
ATOM 735 C C . ASP A 1 88 ? 8.189 -25.288 -10.899 1.00 72.75 88 ASP A C 1
ATOM 737 O O . ASP A 1 88 ? 8.659 -26.413 -11.091 1.00 72.75 88 ASP A O 1
ATOM 741 N N . LYS A 1 89 ? 8.151 -24.350 -11.850 1.00 73.06 89 LYS A N 1
ATOM 742 C CA . LYS A 1 89 ? 8.656 -24.524 -13.214 1.00 73.06 89 LYS A CA 1
ATOM 743 C C . LYS A 1 89 ? 10.145 -24.854 -13.264 1.00 73.06 89 LYS A C 1
ATOM 745 O O . LYS A 1 89 ? 10.612 -25.283 -14.311 1.00 73.06 89 LYS A O 1
ATOM 750 N N . PHE A 1 90 ? 10.883 -24.672 -12.168 1.00 74.00 90 PHE A N 1
ATOM 751 C CA . PHE A 1 90 ? 12.263 -25.130 -12.051 1.00 74.00 90 PHE A CA 1
ATOM 752 C C . PHE A 1 90 ? 12.368 -26.666 -12.010 1.00 74.00 90 PHE A C 1
ATOM 754 O O . PHE A 1 90 ? 13.343 -27.221 -12.510 1.00 74.00 90 PHE A O 1
ATOM 761 N N . TRP A 1 91 ? 11.369 -27.365 -11.454 1.00 73.56 91 TRP A N 1
ATOM 762 C CA . TRP A 1 91 ? 11.364 -28.832 -11.306 1.00 73.56 91 TRP A CA 1
ATOM 763 C C . TRP A 1 91 ? 10.526 -29.571 -12.352 1.00 73.56 91 TRP A C 1
ATOM 765 O O . TRP A 1 91 ? 10.539 -30.805 -12.387 1.00 73.56 91 TRP A O 1
ATOM 775 N N . VAL A 1 92 ? 9.803 -28.848 -13.208 1.00 68.38 92 VAL A N 1
ATOM 776 C CA . VAL A 1 92 ? 9.110 -29.445 -14.353 1.00 68.38 92 VAL A CA 1
ATOM 777 C C . VAL A 1 92 ? 10.172 -29.842 -15.388 1.00 68.38 92 VAL A C 1
ATOM 779 O O . VAL A 1 92 ? 10.841 -28.981 -15.953 1.00 68.38 92 VAL A O 1
ATOM 782 N N . LYS A 1 93 ? 10.372 -31.156 -15.559 1.00 58.00 93 LYS A N 1
ATOM 783 C CA . LYS A 1 93 ? 11.330 -31.754 -16.508 1.00 58.00 93 LYS A CA 1
ATOM 784 C C . LYS A 1 93 ? 10.950 -31.532 -17.967 1.00 58.00 93 LYS A C 1
ATOM 786 O O . LYS A 1 93 ? 9.740 -31.596 -18.272 1.00 58.00 93 LYS A O 1
#

Foldseek 3Di:
DDPVVVLVVVLVVLVVVLVVLVVVLVPDDPVVNVVSVVVSVVSVVVSVCCCVVPVVVVCVVPDDPVNVVVVVVVCVVVDDDDDPPPPPPVPPD

Organism: NCBI:txid641524

Radius of gyration: 18.1 Å; chains: 1; bounding box: 38×50×39 Å

pLDDT: mean 87.97, std 11.39, range [46.66, 98.19]

InterPro domains:
  IPR012312 Hemerythrin-like [PF01814] (10-87)

Sequence (93 aa):
MAKNDLLRKEVEGQHKEIRKLFKKLDVLKEDELSAQLTELCVLVEAHIRFEERKLFQYLQVELQSKELEEMEEKVAAIHKPTTEEWEDKFWVK